Protein AF-A0A2G1X0G0-F1 (afdb_monomer_lite)

pLDDT: mean 86.36, std 9.67, range [60.5, 95.19]

Structure (mmCIF, N/CA/C/O backbone):
data_AF-A0A2G1X0G0-F1
#
_entry.id   AF-A0A2G1X0G0-F1
#
loop_
_atom_site.group_PDB
_atom_site.id
_atom_site.type_symbol
_atom_site.label_atom_id
_atom_site.label_alt_id
_atom_site.label_comp_id
_atom_site.label_asym_id
_atom_site.la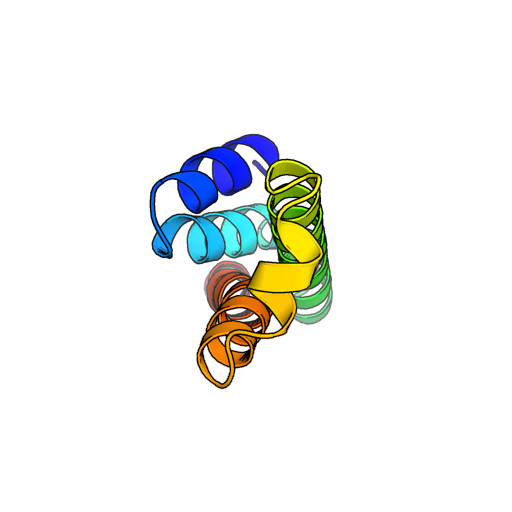bel_entity_id
_atom_site.label_seq_id
_atom_site.pdbx_PDB_ins_code
_atom_site.Cartn_x
_atom_site.Cartn_y
_atom_site.Cartn_z
_atom_site.occupancy
_atom_site.B_iso_or_equiv
_atom_site.auth_seq_id
_atom_site.auth_comp_id
_atom_site.auth_asym_id
_atom_site.auth_atom_id
_atom_site.pdbx_PDB_model_num
ATOM 1 N N . ALA A 1 1 ? 2.589 10.656 8.361 1.00 60.81 1 ALA A N 1
ATOM 2 C CA . ALA A 1 1 ? 2.280 9.210 8.322 1.00 60.81 1 ALA A CA 1
ATOM 3 C C . ALA A 1 1 ? 2.463 8.639 6.920 1.00 60.81 1 ALA A C 1
ATOM 5 O O . ALA A 1 1 ? 3.416 7.903 6.723 1.00 60.81 1 ALA A O 1
ATOM 6 N N . LEU A 1 2 ? 1.639 9.028 5.939 1.00 61.88 2 LEU A N 1
ATOM 7 C CA . LEU A 1 2 ? 1.714 8.470 4.582 1.00 61.88 2 LEU A CA 1
ATOM 8 C C . LEU A 1 2 ? 3.068 8.733 3.902 1.00 61.88 2 LEU A C 1
ATOM 10 O O . LEU A 1 2 ? 3.716 7.789 3.487 1.00 61.88 2 LEU A O 1
ATOM 14 N N . ALA A 1 3 ? 3.560 9.977 3.911 1.00 71.62 3 ALA A N 1
ATOM 15 C CA . ALA A 1 3 ? 4.880 10.315 3.360 1.00 71.62 3 ALA A CA 1
ATOM 16 C C . ALA A 1 3 ? 6.045 9.560 4.039 1.00 71.62 3 ALA A C 1
ATOM 18 O O . ALA A 1 3 ? 6.985 9.144 3.375 1.00 71.62 3 ALA A O 1
ATOM 19 N N . VAL A 1 4 ? 5.958 9.331 5.355 1.00 68.38 4 VAL A N 1
ATOM 20 C CA . VAL A 1 4 ? 6.953 8.551 6.116 1.00 68.38 4 VAL A CA 1
ATOM 21 C C . VAL A 1 4 ? 6.885 7.070 5.734 1.00 68.38 4 VAL A C 1
ATOM 23 O O . VAL A 1 4 ? 7.916 6.447 5.506 1.00 68.38 4 VAL A O 1
ATOM 26 N N . GLY A 1 5 ? 5.676 6.516 5.611 1.00 60.50 5 GLY A N 1
ATOM 27 C CA . GLY A 1 5 ? 5.457 5.148 5.145 1.00 60.50 5 GLY A CA 1
ATOM 28 C C . GLY A 1 5 ? 5.930 4.929 3.707 1.00 60.50 5 GLY A C 1
ATOM 29 O O . GLY A 1 5 ? 6.588 3.934 3.436 1.00 60.50 5 GLY A O 1
ATOM 30 N N . VAL A 1 6 ? 5.672 5.886 2.811 1.00 62.66 6 VAL A N 1
ATOM 31 C CA . VAL A 1 6 ? 6.184 5.891 1.430 1.00 62.66 6 VAL A CA 1
ATOM 32 C C . VAL A 1 6 ? 7.714 5.916 1.433 1.00 62.66 6 VAL A C 1
ATOM 34 O O . VAL A 1 6 ? 8.331 5.092 0.771 1.00 62.66 6 VAL A O 1
ATOM 37 N N . GLY A 1 7 ? 8.334 6.795 2.229 1.00 65.94 7 GLY A N 1
ATOM 38 C CA . GLY A 1 7 ? 9.793 6.860 2.352 1.00 65.94 7 GLY A CA 1
ATOM 39 C C . GLY A 1 7 ? 10.416 5.546 2.829 1.00 65.94 7 GLY A C 1
ATOM 40 O O . GLY A 1 7 ? 11.408 5.098 2.263 1.00 65.94 7 GLY A O 1
ATOM 41 N N . LEU A 1 8 ? 9.808 4.884 3.819 1.00 61.72 8 LEU A N 1
ATOM 42 C CA . LEU A 1 8 ? 10.253 3.565 4.280 1.00 61.72 8 LEU A CA 1
ATOM 43 C C . LEU A 1 8 ? 10.027 2.476 3.222 1.00 61.72 8 LEU A C 1
ATOM 45 O O . LEU A 1 8 ? 10.882 1.606 3.057 1.00 61.72 8 LEU A O 1
ATOM 49 N N . ALA A 1 9 ? 8.896 2.514 2.507 1.00 61.22 9 ALA A N 1
ATOM 50 C CA . ALA A 1 9 ? 8.553 1.540 1.468 1.00 61.22 9 ALA A CA 1
ATOM 51 C C . ALA A 1 9 ? 9.554 1.564 0.308 1.00 61.22 9 ALA A C 1
ATOM 53 O O . ALA A 1 9 ? 9.873 0.517 -0.251 1.00 61.22 9 ALA A O 1
ATOM 54 N N . SER A 1 10 ? 10.090 2.745 -0.005 1.00 61.38 10 SER A N 1
ATOM 55 C CA . SER A 1 10 ? 11.115 2.930 -1.034 1.00 61.38 10 SER A CA 1
ATOM 56 C C . SER A 1 10 ? 12.470 2.311 -0.678 1.00 61.38 10 SER A C 1
ATOM 58 O O . SER A 1 10 ? 13.283 2.095 -1.571 1.00 61.38 10 SER A O 1
ATOM 60 N N . VAL A 1 11 ? 12.731 2.031 0.604 1.00 67.00 11 VAL A N 1
ATOM 61 C CA . VAL A 1 11 ? 13.998 1.438 1.073 1.00 67.00 11 VAL A CA 1
ATOM 62 C C . VAL A 1 11 ? 13.842 -0.058 1.338 1.00 67.00 11 VAL A C 1
ATOM 64 O O . VAL A 1 11 ? 14.761 -0.836 1.083 1.00 67.00 11 VAL A O 1
ATOM 67 N N . HIS A 1 12 ? 12.684 -0.485 1.848 1.00 75.12 12 HIS A N 1
ATOM 68 C CA . HIS A 1 12 ? 12.436 -1.888 2.151 1.00 75.12 12 HIS A CA 1
ATOM 69 C C . HIS A 1 12 ? 10.943 -2.238 2.140 1.00 75.12 12 HIS A C 1
ATOM 71 O O . HIS A 1 12 ? 10.094 -1.426 2.501 1.00 75.12 12 HIS A O 1
ATOM 77 N N . TRP A 1 13 ? 10.615 -3.492 1.814 1.00 74.38 13 TRP A N 1
ATOM 78 C CA . TRP A 1 13 ? 9.230 -3.966 1.661 1.00 74.38 13 TRP A CA 1
ATOM 79 C C . TRP A 1 13 ? 8.409 -3.818 2.953 1.00 74.38 13 TRP A C 1
ATOM 81 O O . TRP A 1 13 ? 7.208 -3.556 2.904 1.00 74.38 13 TRP A O 1
ATOM 91 N N . LEU A 1 14 ? 9.063 -3.888 4.120 1.00 80.25 14 LEU A N 1
ATOM 92 C CA . LEU A 1 14 ? 8.443 -3.616 5.425 1.00 80.25 14 LEU A CA 1
ATOM 93 C C . LEU A 1 14 ? 7.844 -2.205 5.527 1.00 80.25 14 LEU A C 1
ATOM 95 O O . LEU A 1 14 ? 6.882 -1.993 6.266 1.00 80.25 14 LEU A O 1
ATOM 99 N N . GLY A 1 15 ? 8.360 -1.242 4.768 1.00 83.38 15 GLY A N 1
ATOM 100 C CA . GLY A 1 15 ? 7.814 0.105 4.745 1.00 83.38 15 GLY A CA 1
ATOM 101 C C . GLY A 1 15 ? 6.395 0.181 4.179 1.00 83.38 15 GLY A C 1
ATOM 102 O O . GLY A 1 15 ? 5.621 1.021 4.628 1.00 83.38 15 GLY A O 1
ATO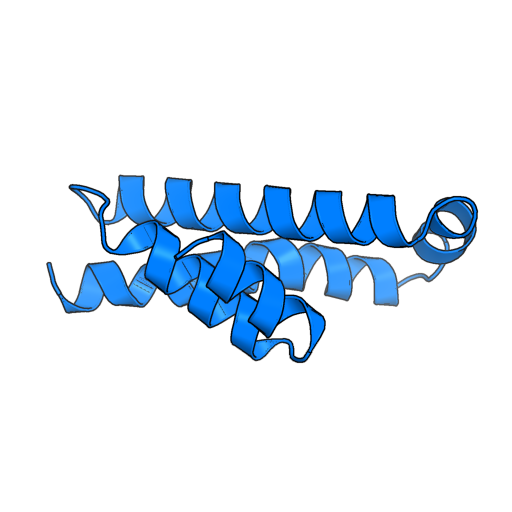M 103 N N . LEU A 1 16 ? 5.996 -0.744 3.294 1.00 85.88 16 LEU A N 1
ATOM 104 C CA . LEU A 1 16 ? 4.607 -0.847 2.825 1.00 85.88 16 LEU A CA 1
ATOM 105 C C . LEU A 1 16 ? 3.659 -1.271 3.954 1.00 85.88 16 LEU A C 1
ATOM 107 O O . LEU A 1 16 ? 2.559 -0.729 4.073 1.00 85.88 16 LEU A O 1
ATOM 111 N N . ILE A 1 17 ? 4.106 -2.178 4.827 1.00 88.69 17 ILE A N 1
ATOM 112 C CA . ILE A 1 17 ? 3.355 -2.583 6.023 1.00 88.69 17 ILE A CA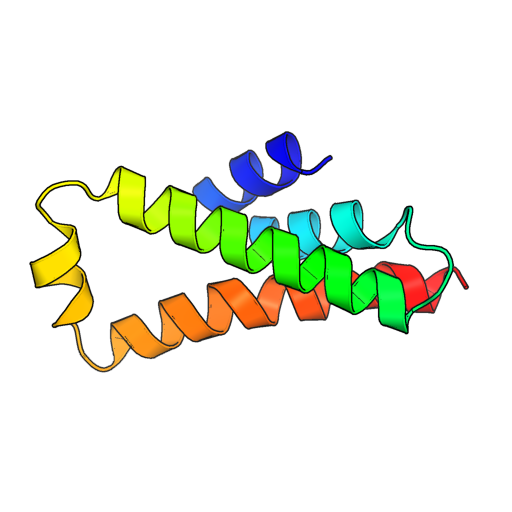 1
ATOM 113 C C . ILE A 1 17 ? 3.207 -1.387 6.969 1.00 88.69 17 ILE A C 1
ATOM 115 O O . ILE A 1 17 ? 2.102 -1.083 7.419 1.00 88.69 17 ILE A O 1
ATOM 119 N N . ALA A 1 18 ? 4.301 -0.661 7.223 1.00 87.12 18 ALA A N 1
ATOM 120 C CA . ALA A 1 18 ? 4.276 0.539 8.056 1.00 87.12 18 ALA A CA 1
ATOM 121 C C . ALA A 1 18 ? 3.359 1.628 7.471 1.00 87.12 18 ALA A C 1
ATOM 123 O O . ALA A 1 18 ? 2.584 2.238 8.207 1.00 87.12 18 ALA A O 1
ATOM 124 N N . ALA A 1 19 ? 3.387 1.842 6.151 1.00 86.44 19 ALA A N 1
ATOM 125 C CA . ALA A 1 19 ? 2.494 2.769 5.462 1.00 86.44 19 ALA A CA 1
ATOM 126 C C . ALA A 1 19 ? 1.020 2.389 5.661 1.00 86.44 19 ALA A C 1
ATOM 128 O O . ALA A 1 19 ? 0.213 3.244 6.026 1.00 86.44 19 ALA A O 1
ATOM 129 N N . GLY A 1 20 ? 0.686 1.107 5.488 1.00 88.38 20 GLY A N 1
ATOM 130 C CA . GLY A 1 20 ? -0.657 0.580 5.719 1.00 88.38 20 GLY A CA 1
ATOM 131 C C . GLY A 1 20 ? -1.130 0.742 7.163 1.00 88.38 20 GLY A C 1
ATOM 132 O O . GLY A 1 20 ? -2.243 1.218 7.397 1.00 88.38 20 GLY A O 1
ATOM 133 N N . ALA A 1 21 ? -0.270 0.430 8.135 1.00 89.00 21 ALA A N 1
ATOM 134 C CA . ALA A 1 21 ? -0.563 0.613 9.555 1.00 89.00 21 ALA A CA 1
ATOM 135 C C . ALA A 1 21 ? -0.826 2.089 9.883 1.00 89.00 21 ALA A C 1
ATOM 137 O O . ALA A 1 21 ? -1.889 2.437 10.399 1.00 89.00 21 ALA A O 1
ATOM 138 N N . LEU A 1 22 ? 0.092 2.977 9.496 1.00 88.94 22 LEU A N 1
ATOM 139 C CA . LEU A 1 22 ? -0.025 4.417 9.730 1.00 88.94 22 LEU A CA 1
ATOM 140 C C . LEU A 1 22 ? -1.243 5.039 9.034 1.00 88.94 22 LEU A C 1
ATOM 142 O O . LEU A 1 22 ? -1.844 5.963 9.581 1.00 88.94 22 LEU A O 1
ATOM 146 N N . ALA A 1 23 ? -1.615 4.547 7.850 1.00 90.31 23 ALA A N 1
ATOM 147 C CA . ALA A 1 23 ? -2.818 4.982 7.144 1.00 90.31 23 ALA A CA 1
ATOM 148 C C . ALA A 1 23 ? -4.106 4.481 7.818 1.00 90.31 23 ALA A C 1
ATOM 150 O O . ALA A 1 23 ? -5.124 5.165 7.767 1.00 90.31 23 ALA A O 1
ATOM 151 N N . SER A 1 24 ? -4.070 3.315 8.468 1.00 91.06 24 SER A N 1
ATOM 152 C CA . SER A 1 24 ? -5.254 2.676 9.062 1.00 91.06 24 SER A CA 1
ATOM 153 C C . SER A 1 24 ? -5.567 3.151 10.477 1.00 91.06 24 SER A C 1
ATOM 155 O O . SER A 1 24 ? -6.733 3.177 10.867 1.00 91.06 24 SER A O 1
ATOM 157 N N . LEU A 1 25 ? -4.550 3.533 11.255 1.00 91.00 25 LEU A N 1
ATOM 158 C CA . LEU A 1 25 ? -4.707 3.949 12.652 1.00 91.00 25 LEU A CA 1
ATOM 159 C C . LEU A 1 25 ? -5.691 5.110 12.878 1.00 91.00 25 LEU A C 1
ATOM 161 O O . LEU A 1 25 ? -6.377 5.068 13.892 1.00 91.00 25 LEU A O 1
ATOM 165 N N . PRO A 1 26 ? -5.844 6.107 11.989 1.00 91.25 26 PRO A N 1
ATOM 166 C CA . PRO A 1 26 ? -6.850 7.162 12.154 1.00 91.25 26 PRO A CA 1
ATOM 167 C C . PRO A 1 26 ? -8.283 6.732 11.794 1.00 91.25 26 PRO A C 1
ATOM 169 O O . PRO A 1 26 ? -9.231 7.472 12.052 1.00 91.25 26 PRO A O 1
ATOM 172 N N . ALA A 1 27 ? -8.470 5.579 11.143 1.00 89.81 27 ALA A N 1
ATOM 173 C CA . ALA A 1 27 ? -9.753 5.203 10.559 1.00 89.81 27 ALA A CA 1
ATOM 174 C C . ALA A 1 27 ? -10.767 4.763 11.625 1.00 89.81 27 ALA A C 1
ATOM 176 O O . ALA A 1 27 ? -10.441 3.882 12.400 1.00 89.81 27 ALA A O 1
ATOM 177 N N . PRO A 1 28 ? -12.026 5.236 11.633 1.00 90.19 28 PRO A N 1
ATOM 178 C CA . PRO A 1 28 ? -12.982 4.932 12.710 1.00 90.19 28 PRO A CA 1
ATOM 179 C C . PRO A 1 28 ? -13.282 3.441 12.926 1.00 90.19 28 PRO A C 1
ATOM 181 O O . PRO A 1 28 ? -13.588 3.025 14.037 1.00 90.19 28 PRO A O 1
ATOM 184 N N . THR A 1 29 ? -13.199 2.629 11.871 1.00 91.00 29 THR A N 1
ATOM 185 C CA . THR A 1 29 ? -13.514 1.195 11.893 1.00 91.00 29 THR A CA 1
ATOM 186 C C . THR A 1 29 ? -12.455 0.405 11.135 1.00 91.00 29 THR A C 1
ATOM 188 O O . THR A 1 29 ? -11.824 0.940 10.220 1.00 91.00 29 THR A O 1
ATOM 191 N N . ALA A 1 30 ? -12.305 -0.886 11.447 1.00 89.31 30 ALA A N 1
ATOM 192 C CA . ALA A 1 30 ? -11.362 -1.768 10.752 1.00 89.31 30 ALA A CA 1
ATOM 193 C C . ALA A 1 30 ? -11.597 -1.797 9.229 1.00 89.31 30 ALA A C 1
ATOM 195 O O . ALA A 1 30 ? -10.651 -1.704 8.452 1.00 89.31 30 ALA A O 1
ATOM 196 N N . ARG A 1 31 ? -12.866 -1.810 8.787 1.00 91.81 31 ARG A N 1
ATOM 197 C CA . ARG A 1 31 ? -13.224 -1.757 7.357 1.00 91.81 31 ARG A CA 1
ATOM 198 C C . ARG A 1 31 ? -12.750 -0.465 6.681 1.00 91.81 31 ARG A C 1
ATOM 200 O O . ARG A 1 31 ? -12.257 -0.517 5.558 1.00 91.81 31 ARG A O 1
ATOM 207 N N . ARG A 1 32 ? -12.885 0.691 7.345 1.00 91.50 32 ARG A N 1
ATOM 208 C CA . ARG A 1 32 ? -12.361 1.969 6.826 1.00 91.50 32 ARG A CA 1
ATOM 209 C C . ARG A 1 32 ? -10.830 1.992 6.848 1.00 91.50 32 ARG A C 1
ATOM 211 O O . ARG A 1 32 ? -10.235 2.495 5.904 1.00 91.50 32 ARG A O 1
ATOM 218 N N . GLY A 1 33 ? -10.211 1.390 7.867 1.00 90.81 33 GLY A N 1
ATOM 219 C CA . GLY A 1 33 ? -8.757 1.232 7.968 1.00 90.81 33 GLY A CA 1
ATOM 220 C C . GLY A 1 33 ? -8.181 0.454 6.791 1.00 90.81 33 GLY A C 1
ATOM 221 O O . GLY A 1 33 ? -7.300 0.958 6.105 1.00 90.81 33 GLY A O 1
ATOM 222 N N . ALA A 1 34 ? -8.767 -0.702 6.471 1.00 93.69 34 ALA A N 1
ATOM 223 C CA . ALA A 1 34 ? -8.397 -1.478 5.288 1.00 93.69 34 ALA A CA 1
ATOM 224 C C . ALA A 1 34 ? -8.512 -0.654 3.991 1.00 93.69 34 ALA A C 1
ATOM 226 O O . ALA A 1 34 ? -7.621 -0.708 3.147 1.00 93.69 34 ALA A O 1
ATOM 227 N N . GLY A 1 35 ? -9.563 0.166 3.855 1.00 94.94 35 GLY A N 1
ATOM 228 C CA . GLY A 1 35 ? -9.710 1.090 2.726 1.00 94.94 35 GLY A CA 1
ATOM 229 C C . GLY A 1 35 ? -8.589 2.135 2.642 1.00 94.94 35 GLY A C 1
ATOM 230 O O . GLY A 1 35 ? -8.060 2.380 1.559 1.00 94.94 35 GLY A O 1
ATOM 231 N N . TYR A 1 36 ? -8.183 2.721 3.771 1.00 92.38 36 TYR A N 1
ATOM 232 C CA . TYR A 1 36 ? -7.087 3.699 3.814 1.00 92.38 36 TYR A CA 1
ATOM 233 C C . TYR A 1 36 ? -5.728 3.057 3.519 1.00 92.38 36 TYR A C 1
ATOM 235 O O . TYR A 1 36 ? -4.939 3.617 2.760 1.00 92.38 36 TYR A O 1
ATOM 243 N N . ALA A 1 37 ? -5.471 1.865 4.061 1.00 91.19 37 ALA A N 1
ATOM 244 C CA . ALA A 1 37 ? -4.288 1.072 3.740 1.00 91.19 37 ALA A CA 1
ATOM 245 C C . ALA A 1 37 ? -4.217 0.705 2.255 1.00 91.19 37 ALA A C 1
ATOM 247 O O . ALA A 1 37 ? -3.163 0.853 1.640 1.00 91.19 37 ALA A O 1
ATOM 248 N N . PHE A 1 38 ? -5.335 0.272 1.669 1.00 94.75 38 PHE A N 1
ATOM 249 C CA . PHE A 1 38 ? -5.406 -0.017 0.241 1.00 94.75 38 PHE A CA 1
ATOM 250 C C . PHE A 1 38 ? -5.088 1.227 -0.595 1.00 94.75 38 PHE A C 1
ATOM 252 O O . PHE A 1 38 ? -4.248 1.170 -1.490 1.00 94.75 38 PHE A O 1
ATOM 259 N N . GLY A 1 39 ? -5.687 2.373 -0.252 1.00 94.00 39 GLY A N 1
ATOM 260 C CA . GLY A 1 39 ? -5.381 3.653 -0.891 1.00 94.00 39 GLY A CA 1
ATOM 261 C C . GLY A 1 39 ? -3.899 4.026 -0.788 1.00 94.00 39 GLY A C 1
ATOM 262 O O . GLY A 1 39 ? -3.302 4.429 -1.782 1.00 94.00 39 GLY A O 1
ATOM 263 N N . ALA A 1 40 ? -3.275 3.825 0.377 1.00 91.62 40 ALA A N 1
ATOM 264 C CA . ALA A 1 40 ? -1.838 4.036 0.548 1.00 91.62 40 ALA A CA 1
ATOM 265 C C . ALA A 1 40 ? -1.006 3.118 -0.363 1.00 91.62 40 ALA A C 1
ATOM 267 O O . ALA A 1 40 ? -0.049 3.583 -0.976 1.00 91.62 40 ALA A O 1
ATOM 268 N N . GLY A 1 41 ? -1.399 1.849 -0.509 1.00 91.00 41 GLY A N 1
ATOM 269 C CA . GLY A 1 41 ? -0.766 0.912 -1.439 1.00 91.00 41 GLY A CA 1
ATOM 270 C C . GLY A 1 41 ? -0.852 1.353 -2.897 1.00 91.00 41 GLY A C 1
ATOM 271 O O . GLY A 1 41 ? 0.160 1.362 -3.596 1.00 91.00 41 GLY A O 1
ATOM 272 N N . VAL A 1 42 ? -2.028 1.814 -3.335 1.00 95.19 42 VAL A N 1
ATOM 273 C CA . VAL A 1 42 ? -2.216 2.379 -4.682 1.00 95.19 42 VAL A CA 1
ATOM 274 C C . VAL A 1 42 ? -1.325 3.604 -4.896 1.00 95.19 42 VAL A C 1
ATOM 276 O O . VAL A 1 42 ? -0.683 3.712 -5.938 1.00 95.19 42 VAL A O 1
ATOM 279 N N . VAL A 1 43 ? -1.229 4.502 -3.910 1.00 93.31 43 VAL A N 1
ATOM 280 C CA . VAL A 1 43 ? -0.356 5.685 -3.989 1.00 93.31 43 VAL A CA 1
ATOM 281 C C . VAL A 1 43 ? 1.119 5.288 -4.080 1.00 93.31 43 VAL A C 1
ATOM 283 O O . VAL A 1 43 ? 1.831 5.819 -4.929 1.00 93.31 43 VAL A O 1
ATOM 286 N N . CYS A 1 44 ? 1.580 4.343 -3.256 1.00 89.75 44 CYS A N 1
ATOM 287 C CA . CYS A 1 44 ? 2.953 3.836 -3.317 1.00 89.75 44 CYS A CA 1
ATOM 288 C C . CYS A 1 44 ? 3.260 3.189 -4.675 1.00 89.75 44 CYS A C 1
ATOM 290 O O . CYS A 1 44 ? 4.312 3.452 -5.253 1.00 89.75 44 CYS A O 1
ATOM 292 N N . LEU A 1 45 ? 2.338 2.375 -5.201 1.00 90.56 45 LEU A N 1
ATOM 293 C CA . LEU A 1 45 ? 2.500 1.718 -6.497 1.00 90.56 45 LEU A CA 1
ATOM 294 C C . LEU A 1 45 ? 2.541 2.740 -7.640 1.00 90.56 45 LEU A C 1
ATOM 296 O O . LEU A 1 45 ? 3.410 2.657 -8.504 1.00 90.56 45 LEU A O 1
ATOM 300 N N . ALA A 1 46 ? 1.653 3.735 -7.620 1.00 92.81 46 ALA A N 1
ATOM 301 C CA . ALA A 1 46 ? 1.660 4.817 -8.597 1.00 92.81 46 ALA A CA 1
ATOM 302 C C . ALA A 1 46 ? 2.965 5.624 -8.530 1.00 92.81 46 ALA A C 1
ATOM 304 O O . ALA A 1 46 ? 3.586 5.866 -9.562 1.00 92.81 46 ALA A O 1
ATOM 305 N N . ALA A 1 47 ? 3.424 5.985 -7.328 1.00 91.25 47 ALA A N 1
ATOM 306 C CA . ALA A 1 47 ? 4.693 6.686 -7.139 1.00 91.25 47 ALA A CA 1
ATOM 307 C C . ALA A 1 47 ? 5.885 5.870 -7.666 1.00 91.25 47 ALA A C 1
ATOM 309 O O . ALA A 1 47 ? 6.757 6.423 -8.335 1.00 91.25 47 ALA A O 1
ATOM 310 N N . PHE A 1 48 ? 5.895 4.556 -7.428 1.00 87.81 48 PHE A N 1
ATOM 311 C CA . PHE A 1 48 ? 6.910 3.655 -7.966 1.00 87.81 48 PHE A CA 1
ATOM 312 C C . PHE A 1 48 ? 6.898 3.637 -9.499 1.00 87.81 48 PHE A C 1
ATOM 314 O O . PHE A 1 48 ? 7.936 3.872 -10.112 1.00 87.81 4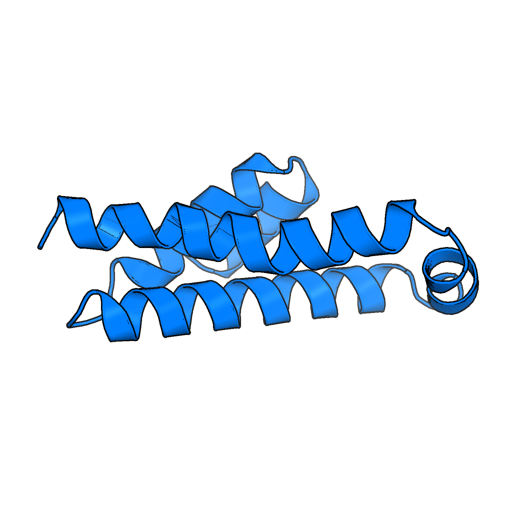8 PHE A O 1
ATOM 321 N N . VAL A 1 49 ? 5.734 3.448 -10.129 1.00 91.06 49 VAL A N 1
ATOM 322 C CA . VAL A 1 49 ? 5.614 3.453 -11.598 1.00 91.06 49 VAL A CA 1
ATOM 323 C C . VAL A 1 49 ? 6.082 4.783 -12.189 1.00 91.06 49 VAL A C 1
ATOM 325 O O . VAL A 1 49 ? 6.839 4.793 -13.157 1.00 91.06 49 VAL A O 1
ATOM 328 N N . LEU A 1 50 ? 5.701 5.907 -11.579 1.00 93.38 50 LEU A N 1
ATOM 329 C CA . LEU A 1 50 ? 6.157 7.231 -12.008 1.00 93.38 50 LEU A CA 1
ATOM 330 C C . LEU A 1 50 ? 7.678 7.392 -11.867 1.00 93.38 50 LEU A C 1
ATOM 332 O O . LEU A 1 50 ? 8.303 8.003 -12.731 1.00 93.38 50 LEU A O 1
ATOM 336 N N . SER A 1 51 ? 8.287 6.810 -10.827 1.00 90.31 51 SER A N 1
ATOM 337 C CA . SER A 1 51 ? 9.743 6.850 -10.624 1.00 90.31 51 SER A CA 1
ATOM 338 C C . SER A 1 51 ? 10.537 6.059 -11.671 1.00 90.31 51 SER A C 1
ATOM 340 O O . SER A 1 51 ? 11.700 6.376 -11.910 1.00 90.31 51 SER A O 1
ATOM 342 N N . LEU A 1 52 ? 9.916 5.070 -12.328 1.00 89.94 52 LEU A N 1
ATOM 343 C CA . LEU A 1 52 ? 10.540 4.297 -13.409 1.00 89.94 52 LEU A CA 1
ATOM 344 C C . LEU A 1 52 ? 10.644 5.093 -14.719 1.00 89.94 52 LEU A C 1
ATOM 346 O O . LEU A 1 52 ? 11.485 4.781 -15.566 1.00 89.94 52 LEU A O 1
ATOM 350 N N . GLY A 1 53 ? 9.786 6.100 -14.912 1.00 93.31 53 GLY A N 1
ATOM 351 C CA . GLY A 1 53 ? 9.756 6.909 -16.127 1.00 93.31 53 GLY A CA 1
ATOM 352 C C . GLY A 1 53 ? 9.637 6.044 -17.397 1.00 93.31 53 GLY A C 1
ATOM 353 O O . GLY A 1 53 ? 8.770 5.170 -17.459 1.00 93.31 53 GLY A O 1
ATOM 354 N N . PRO A 1 54 ? 10.506 6.233 -18.411 1.00 93.69 54 PRO A N 1
ATOM 355 C CA . PRO A 1 54 ? 10.466 5.452 -19.653 1.00 93.69 54 PRO A CA 1
ATOM 356 C C . PRO A 1 54 ? 10.643 3.937 -19.467 1.00 93.69 54 PRO A C 1
ATOM 358 O O . PRO A 1 54 ? 10.209 3.164 -20.319 1.00 93.69 54 PRO A O 1
ATOM 361 N N . ALA A 1 55 ? 11.257 3.493 -18.364 1.00 91.50 55 ALA A N 1
ATOM 362 C CA . ALA A 1 55 ? 11.498 2.075 -18.100 1.00 91.50 55 ALA A CA 1
ATOM 363 C C . ALA A 1 55 ? 10.237 1.310 -17.655 1.00 91.50 55 ALA A C 1
ATOM 365 O O . ALA A 1 55 ? 10.274 0.082 -17.570 1.00 91.50 55 ALA A O 1
ATOM 366 N N . ALA A 1 56 ? 9.121 2.002 -17.391 1.00 90.50 56 ALA A N 1
ATOM 367 C CA . ALA A 1 56 ? 7.887 1.381 -16.913 1.00 90.50 56 ALA A CA 1
ATOM 368 C C . ALA A 1 56 ? 7.364 0.279 -17.854 1.00 90.50 56 ALA A C 1
ATOM 370 O O . ALA A 1 56 ? 6.932 -0.762 -17.369 1.00 90.50 56 ALA A O 1
ATOM 371 N N . GLY A 1 57 ? 7.467 0.471 -19.177 1.00 91.44 57 GLY A N 1
ATOM 372 C CA . GLY A 1 57 ? 7.048 -0.533 -20.164 1.00 91.44 57 GLY A CA 1
ATOM 373 C C . GLY A 1 57 ? 7.870 -1.823 -20.081 1.00 91.44 57 GLY A C 1
ATOM 374 O O . GLY A 1 57 ? 7.319 -2.910 -19.945 1.00 91.44 57 GLY A O 1
ATOM 375 N N . ALA A 1 58 ? 9.199 -1.699 -20.046 1.00 91.88 58 ALA A N 1
ATOM 376 C CA . ALA A 1 58 ? 10.083 -2.855 -19.897 1.00 91.88 58 ALA A CA 1
ATOM 377 C C . ALA A 1 58 ? 9.873 -3.569 -18.550 1.00 91.88 58 ALA A C 1
ATOM 379 O O . ALA A 1 58 ? 9.903 -4.794 -18.487 1.00 91.88 58 ALA A O 1
ATOM 380 N N . ALA A 1 59 ? 9.618 -2.814 -17.476 1.00 88.50 59 ALA A N 1
ATOM 381 C CA . ALA A 1 59 ? 9.318 -3.378 -16.163 1.00 88.50 59 ALA A CA 1
ATOM 382 C C . ALA A 1 59 ? 7.984 -4.147 -16.138 1.00 88.50 59 ALA A C 1
ATOM 384 O O . ALA A 1 59 ? 7.893 -5.170 -15.457 1.00 88.50 59 ALA A O 1
ATOM 385 N N . SER A 1 60 ? 6.961 -3.700 -16.882 1.00 90.12 60 SER A N 1
ATOM 386 C CA . SER A 1 60 ? 5.681 -4.416 -16.977 1.00 90.12 60 SER A CA 1
ATOM 387 C C . SER A 1 60 ? 5.774 -5.746 -17.723 1.00 90.12 60 SER A C 1
ATOM 389 O O . SER A 1 60 ? 4.974 -6.636 -17.446 1.00 90.12 60 SER A O 1
ATOM 391 N N . ASP A 1 61 ? 6.775 -5.914 -18.589 1.00 94.81 61 ASP A N 1
ATOM 392 C CA . ASP A 1 61 ? 7.002 -7.154 -19.339 1.00 94.81 61 ASP A CA 1
ATOM 393 C C . ASP A 1 61 ?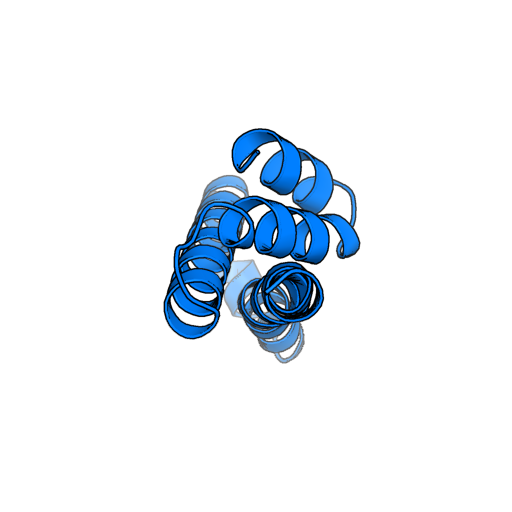 7.791 -8.209 -18.538 1.00 94.81 61 ASP A C 1
ATOM 395 O O . ASP A 1 61 ? 7.948 -9.349 -18.984 1.00 94.81 61 ASP A O 1
ATOM 399 N N . MET A 1 62 ? 8.277 -7.870 -17.334 1.00 92.94 62 MET A N 1
ATOM 400 C CA . MET A 1 62 ? 9.045 -8.776 -16.469 1.00 92.94 62 MET A CA 1
ATOM 401 C C . MET A 1 62 ? 8.142 -9.787 -15.756 1.00 92.94 62 MET A C 1
ATOM 403 O O . MET A 1 62 ? 7.989 -9.781 -14.529 1.00 92.94 62 MET A O 1
ATOM 407 N N . PHE A 1 63 ? 7.537 -10.689 -16.518 1.00 92.56 63 PHE A N 1
ATOM 408 C CA . PHE A 1 63 ? 6.747 -11.777 -15.962 1.00 92.56 63 PHE A CA 1
ATOM 409 C C . PHE A 1 63 ? 7.640 -12.908 -15.423 1.00 92.56 63 PHE A C 1
ATOM 411 O O . PHE A 1 63 ? 8.630 -13.268 -16.059 1.00 92.56 63 PHE A O 1
ATOM 418 N N . PRO A 1 64 ? 7.299 -13.499 -14.257 1.00 87.56 64 PRO A N 1
ATOM 419 C CA . PRO A 1 64 ? 6.137 -13.200 -13.408 1.00 87.56 64 PRO A CA 1
ATOM 420 C C . PRO A 1 64 ? 6.404 -12.136 -12.323 1.00 87.56 64 PRO A C 1
ATOM 422 O O . PRO A 1 64 ? 5.517 -11.849 -11.523 1.00 87.56 64 PRO A O 1
ATOM 425 N N . VAL A 1 65 ? 7.614 -11.568 -12.258 1.00 88.12 65 VAL A N 1
ATOM 426 C CA . VAL A 1 65 ? 8.069 -10.656 -11.188 1.00 88.12 65 VAL A CA 1
ATOM 427 C C . VAL A 1 65 ? 7.127 -9.466 -10.996 1.00 88.12 65 VAL A C 1
ATOM 429 O O . VAL A 1 65 ? 6.827 -9.102 -9.858 1.00 88.12 65 VAL A O 1
ATOM 432 N N . VAL A 1 66 ? 6.585 -8.914 -12.085 1.00 91.19 66 VAL A N 1
ATOM 433 C CA . VAL A 1 66 ? 5.614 -7.809 -12.040 1.00 91.19 66 VAL A CA 1
ATOM 434 C C . VAL A 1 66 ? 4.393 -8.124 -11.163 1.00 91.19 66 VAL A C 1
ATOM 436 O O . VAL A 1 66 ? 3.912 -7.250 -10.440 1.00 91.19 66 VAL A O 1
ATOM 439 N N . TYR A 1 67 ? 3.933 -9.379 -11.132 1.00 92.56 67 TYR A N 1
ATOM 440 C CA . TYR A 1 67 ? 2.807 -9.786 -10.289 1.00 92.56 67 TYR A CA 1
ATOM 441 C C . TYR A 1 67 ? 3.143 -9.704 -8.805 1.00 92.56 67 TYR A C 1
ATOM 443 O O . TYR A 1 67 ? 2.295 -9.305 -8.008 1.00 92.56 67 TYR A O 1
ATOM 451 N N . VAL A 1 68 ? 4.379 -10.040 -8.429 1.00 90.38 68 VAL A N 1
ATOM 452 C CA . VAL A 1 68 ? 4.833 -9.948 -7.038 1.00 90.38 68 VAL A CA 1
ATOM 453 C C . VAL A 1 68 ? 4.900 -8.486 -6.615 1.00 90.38 68 VAL A C 1
ATOM 455 O O . VAL A 1 68 ? 4.439 -8.155 -5.529 1.00 90.38 68 VAL A O 1
ATOM 458 N N . THR A 1 69 ? 5.387 -7.597 -7.481 1.00 90.25 69 THR A N 1
ATOM 459 C CA . THR A 1 69 ? 5.448 -6.156 -7.200 1.00 90.25 69 THR A CA 1
ATOM 460 C C . THR A 1 69 ? 4.056 -5.562 -6.985 1.00 90.25 69 THR A C 1
ATOM 462 O O . THR A 1 69 ? 3.822 -4.884 -5.983 1.00 90.25 69 THR A O 1
ATOM 465 N N . VAL A 1 70 ? 3.106 -5.851 -7.880 1.00 92.56 70 VAL A N 1
ATOM 466 C CA . VAL A 1 70 ? 1.717 -5.375 -7.746 1.00 92.56 70 VAL A CA 1
ATOM 467 C C . VAL A 1 70 ? 1.048 -5.997 -6.518 1.00 92.56 70 VAL A C 1
ATOM 469 O O . VAL A 1 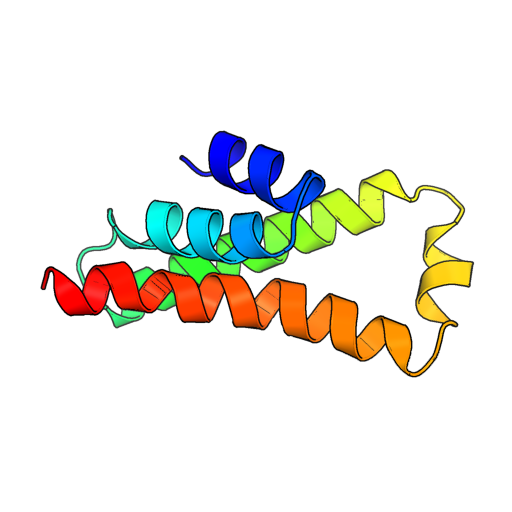70 ? 0.439 -5.290 -5.713 1.00 92.56 70 VAL A O 1
ATOM 472 N N . GLY A 1 71 ? 1.207 -7.309 -6.332 1.00 93.62 71 GLY A N 1
ATOM 473 C CA . GLY A 1 71 ? 0.653 -8.042 -5.198 1.00 93.62 71 GLY A CA 1
ATOM 474 C C . GLY A 1 71 ? 1.188 -7.541 -3.858 1.00 93.62 71 GLY A C 1
ATOM 475 O O . GLY A 1 71 ? 0.409 -7.331 -2.934 1.00 93.62 71 GLY A O 1
ATOM 476 N N . ALA A 1 72 ? 2.489 -7.274 -3.754 1.00 89.19 72 ALA A N 1
ATOM 477 C CA . ALA A 1 72 ? 3.111 -6.718 -2.557 1.00 89.19 72 ALA A CA 1
ATOM 478 C C . ALA A 1 72 ? 2.677 -5.268 -2.310 1.00 89.19 72 ALA A C 1
ATOM 480 O O . ALA A 1 72 ? 2.334 -4.922 -1.178 1.00 89.19 72 ALA A O 1
ATOM 481 N N . GLY A 1 73 ? 2.622 -4.447 -3.365 1.00 89.31 73 GLY A N 1
ATOM 482 C CA . GLY A 1 73 ? 2.184 -3.052 -3.300 1.00 89.31 73 GLY A CA 1
ATOM 483 C C . GLY A 1 73 ? 0.763 -2.882 -2.762 1.00 89.31 73 GLY A C 1
ATOM 484 O O . GLY A 1 73 ? 0.482 -1.897 -2.086 1.00 89.31 73 GLY A O 1
ATOM 485 N N . LEU A 1 74 ? -0.119 -3.857 -2.999 1.00 92.69 74 LEU A N 1
ATOM 486 C CA . LEU A 1 74 ? -1.494 -3.848 -2.488 1.00 92.69 74 LEU A CA 1
ATOM 487 C C . LEU A 1 74 ? -1.657 -4.660 -1.195 1.00 92.69 74 LEU A C 1
ATOM 489 O O . LEU A 1 74 ? -2.340 -4.229 -0.266 1.00 92.69 74 LEU A O 1
ATOM 493 N N . GLY A 1 75 ? -1.022 -5.828 -1.114 1.00 92.38 75 GLY A N 1
ATOM 494 C CA . GLY A 1 75 ? -1.188 -6.785 -0.022 1.00 92.38 75 GLY A CA 1
ATOM 495 C C . GLY A 1 75 ? -0.472 -6.389 1.267 1.00 92.38 75 GLY A C 1
ATOM 496 O O . GLY A 1 75 ? -1.046 -6.524 2.346 1.00 92.38 75 GLY A O 1
ATOM 497 N N . LEU A 1 76 ? 0.753 -5.861 1.189 1.00 91.88 76 LEU A N 1
ATOM 498 C CA . LEU A 1 76 ? 1.514 -5.490 2.389 1.00 91.88 76 LEU A CA 1
ATOM 499 C C . LEU A 1 76 ? 0.891 -4.309 3.153 1.00 91.88 76 LEU A C 1
ATOM 501 O O . LEU A 1 76 ? 0.808 -4.386 4.381 1.00 91.88 76 LEU A O 1
ATOM 505 N N . PRO A 1 77 ? 0.376 -3.253 2.495 1.00 90.12 77 PRO A N 1
ATOM 506 C CA . PRO A 1 77 ? -0.371 -2.212 3.193 1.00 90.12 77 PRO A CA 1
ATOM 507 C C . PRO A 1 77 ? -1.654 -2.744 3.833 1.00 90.12 77 PRO A C 1
ATOM 509 O O . PRO A 1 77 ? -1.946 -2.415 4.984 1.00 90.12 77 PRO A O 1
ATOM 512 N N . LEU A 1 78 ? -2.394 -3.612 3.133 1.00 91.94 78 LEU A N 1
ATOM 513 C CA . LEU A 1 78 ? -3.565 -4.286 3.701 1.00 91.94 78 LEU A CA 1
ATOM 514 C C . LEU A 1 78 ? -3.200 -5.104 4.944 1.00 91.94 78 LEU A C 1
ATOM 516 O O . LEU A 1 78 ? -3.912 -5.026 5.942 1.00 91.94 78 LEU A O 1
ATOM 520 N N . PHE A 1 79 ? -2.073 -5.816 4.933 1.00 90.38 79 PHE A N 1
ATOM 521 C CA . PHE A 1 79 ? -1.566 -6.509 6.117 1.00 90.38 79 PHE A CA 1
ATOM 522 C C . PHE A 1 79 ? -1.267 -5.532 7.266 1.00 90.38 79 PHE A C 1
ATOM 524 O O . PHE A 1 79 ? -1.683 -5.761 8.399 1.00 90.38 79 PHE A O 1
ATOM 531 N N . GLY A 1 80 ? -0.649 -4.384 6.971 1.00 86.31 80 GLY A N 1
ATOM 532 C CA . GLY A 1 80 ? -0.436 -3.310 7.946 1.00 86.31 80 GLY A CA 1
ATOM 533 C C . GLY A 1 80 ? -1.727 -2.786 8.587 1.00 86.31 80 GLY A C 1
ATOM 534 O O . GLY A 1 80 ? -1.720 -2.398 9.755 1.00 86.31 80 GLY A O 1
ATOM 535 N N . SER A 1 81 ? -2.859 -2.830 7.875 1.00 91.88 81 SER A N 1
ATOM 536 C CA . SER A 1 81 ? -4.153 -2.390 8.421 1.00 91.88 81 SER A CA 1
ATOM 537 C C . SER A 1 81 ? -4.629 -3.184 9.639 1.00 91.88 81 SER A C 1
ATOM 539 O O . SER A 1 81 ? -5.386 -2.649 10.456 1.00 91.88 81 SER A O 1
ATOM 541 N N . LEU A 1 82 ? -4.129 -4.413 9.824 1.00 88.06 82 LEU A N 1
ATOM 542 C CA . LEU A 1 82 ? -4.409 -5.239 11.001 1.00 88.06 82 LEU A CA 1
ATOM 543 C C . LEU A 1 82 ? -3.986 -4.556 12.309 1.00 88.06 82 LEU A C 1
ATOM 545 O O . LEU A 1 82 ? -4.608 -4.793 13.342 1.00 88.06 82 LEU A O 1
ATOM 549 N N . ALA A 1 83 ? -3.015 -3.636 12.268 1.00 88.25 83 ALA A N 1
ATOM 550 C CA . ALA A 1 83 ? -2.640 -2.824 13.423 1.00 88.25 83 ALA A CA 1
ATOM 551 C C . ALA A 1 83 ? -3.832 -2.041 14.006 1.00 88.25 83 ALA A C 1
ATOM 553 O O . ALA A 1 83 ? -3.919 -1.867 15.216 1.00 88.25 83 ALA A O 1
ATOM 554 N N . ARG A 1 84 ? -4.789 -1.607 13.171 1.00 88.62 84 ARG A N 1
ATOM 555 C CA . ARG A 1 84 ? -6.014 -0.944 13.647 1.00 88.62 84 ARG A CA 1
ATOM 556 C C . ARG A 1 84 ? -6.965 -1.928 14.324 1.00 88.62 84 ARG A C 1
ATOM 558 O O . ARG A 1 84 ? -7.595 -1.553 15.303 1.00 88.62 84 ARG A O 1
ATOM 565 N N . ALA A 1 85 ? -7.078 -3.151 13.808 1.00 82.94 85 ALA A N 1
ATOM 566 C CA . ALA A 1 85 ? -7.920 -4.184 14.408 1.00 82.94 85 ALA A CA 1
ATOM 567 C C . ALA A 1 85 ? -7.406 -4.617 15.791 1.00 82.94 85 ALA A C 1
ATOM 569 O O . ALA A 1 85 ? -8.203 -4.990 16.634 1.00 82.94 85 ALA A O 1
ATOM 570 N N . ALA A 1 86 ? -6.097 -4.522 16.034 1.00 85.19 86 ALA A N 1
ATOM 571 C CA . ALA A 1 86 ? -5.495 -4.826 17.331 1.00 85.19 86 ALA A CA 1
ATOM 572 C C . ALA A 1 86 ? -5.728 -3.745 18.410 1.00 85.19 86 ALA A C 1
ATOM 574 O O . ALA A 1 86 ? -5.513 -4.013 19.587 1.00 85.19 86 ALA A O 1
ATOM 575 N N . VAL A 1 87 ? -6.114 -2.525 18.017 1.00 80.88 87 VAL A N 1
ATOM 576 C CA . VAL A 1 87 ? -6.294 -1.364 18.918 1.00 80.88 87 VAL A CA 1
ATOM 577 C C . VAL A 1 87 ? -7.775 -0.949 19.027 1.00 80.88 87 VAL A C 1
ATOM 579 O O . VAL A 1 87 ? -8.103 -0.005 19.743 1.00 80.88 87 VAL A O 1
ATOM 582 N N . ALA A 1 88 ? -8.669 -1.628 18.302 1.00 64.75 88 ALA A N 1
ATOM 583 C CA . ALA A 1 88 ? -10.117 -1.410 18.309 1.00 64.75 88 ALA A CA 1
ATOM 584 C C . ALA A 1 88 ? -10.814 -2.382 19.267 1.00 64.75 88 ALA A C 1
ATOM 586 O O . ALA A 1 88 ? -11.825 -1.953 19.863 1.00 64.75 88 ALA A O 1
#

Radius of gyration: 13.22 Å; chains: 1; bounding box: 28×24×39 Å

Sequence (88 aa):
ALAVGVGLASVHWLGLIAAGALASLPAPTARRGAGYAFGAGVVCLAAFVLSLGPAAGAASDMFPVVYVTVGAGLGLPLFGSLARAAVA

Secondary structure (DSSP, 8-state):
-HHHHHHHHTT-THHHHHHHHHHHTT-SSHHHHHHHHHHHHHHHHHHHHHHHGGGHHHHHTSTTHHHHHHHHHHHHHHHHTHHHHTT-

Foldseek 3Di:
DLVQLLVVVVVDLLSLLVNLLVQQQVAPDLVRSLVSLQVSLVVSLVVVLVVCPPCNVVLCPPPPVNVVSSCSSRPSSSNSSVNNVVVD